Protein AF-A0AAW6DDR6-F1 (afdb_monomer_lite)

Foldseek 3Di:
DPPVVVVVVVVVVVVVVVVVVPPPPDDPVRVVVVVVLVVVLVVLLVPQDDQDDDPDPVSNVVSVVSVVLVVQLVVLNVLLVVLVVLCVVCVVVVDPVSNVVSVVSNVSSVCSNCVVVVVVVVVD

Sequence (124 aa):
MGGMCIVHRMQKLFQRKNRKTQLLRMNGVQKRFFASYMIMVFMMMWCTTPVLAAGDPLAVVDNLSDFIFSLIRAIGLILLGFGVVQIGLSLKSHDPSQRANGFLTLAGGVIITFAKEILDLIMV

Radius of gyration: 23.86 Å; chains: 1; bounding box: 38×31×85 Å

Structure (mmCIF, N/CA/C/O backbone):
data_AF-A0AAW6DDR6-F1
#
_entry.id   AF-A0AAW6DDR6-F1
#
loop_
_atom_site.group_PDB
_atom_site.id
_atom_site.type_symbol
_atom_site.label_atom_id
_atom_site.label_alt_id
_atom_site.label_comp_id
_atom_site.label_asym_id
_atom_site.label_entity_id
_atom_site.label_seq_id
_atom_site.pdbx_PDB_ins_code
_atom_site.Cartn_x
_atom_site.Cartn_y
_atom_site.Cartn_z
_atom_site.occupancy
_atom_site.B_iso_or_equiv
_atom_site.auth_seq_id
_atom_site.auth_comp_id
_atom_site.auth_asym_id
_atom_site.auth_atom_id
_atom_site.pdbx_PDB_model_num
ATOM 1 N N . MET A 1 1 ? -3.353 -18.918 58.770 1.00 58.03 1 MET A N 1
ATOM 2 C CA . MET A 1 1 ? -4.433 -19.152 57.777 1.00 58.03 1 MET A CA 1
ATOM 3 C C . MET A 1 1 ? -4.720 -17.965 56.831 1.00 58.03 1 MET A C 1
ATOM 5 O O . MET A 1 1 ? -5.438 -18.163 55.861 1.00 58.03 1 MET A O 1
ATOM 9 N N . GLY A 1 2 ? -4.142 -16.763 57.010 1.00 59.06 2 GLY A N 1
ATOM 10 C CA . GLY A 1 2 ? -4.447 -15.587 56.162 1.00 59.06 2 GLY A CA 1
ATOM 11 C C . GLY A 1 2 ? -3.760 -15.501 54.782 1.00 59.06 2 GLY A C 1
ATOM 12 O O . GLY A 1 2 ? -4.241 -14.779 53.913 1.00 59.06 2 GLY A O 1
ATOM 13 N N . GLY A 1 3 ? -2.671 -16.244 54.538 1.00 59.34 3 GLY A N 1
ATOM 14 C CA . GLY A 1 3 ? -1.888 -16.138 53.291 1.00 59.34 3 GLY A CA 1
ATOM 15 C C . GLY A 1 3 ? -2.547 -16.756 52.048 1.00 59.34 3 GLY A C 1
ATOM 16 O O . GLY A 1 3 ? -2.378 -16.256 50.937 1.00 59.34 3 GLY A O 1
ATOM 17 N N . MET A 1 4 ? -3.372 -17.796 52.222 1.00 62.19 4 MET A N 1
ATOM 18 C CA . MET A 1 4 ? -4.006 -18.527 51.109 1.00 62.19 4 MET A CA 1
ATOM 19 C C . MET A 1 4 ? -5.047 -17.684 50.350 1.00 62.19 4 MET A C 1
ATOM 21 O O . MET A 1 4 ? -5.238 -17.860 49.147 1.00 62.19 4 MET A O 1
ATOM 25 N N . CYS A 1 5 ? -5.679 -16.711 51.019 1.00 65.81 5 CYS A N 1
ATOM 26 C CA . CYS A 1 5 ? -6.674 -15.824 50.408 1.00 65.81 5 CYS A CA 1
ATOM 27 C C . CYS A 1 5 ? -6.036 -14.792 49.455 1.00 65.81 5 CYS A C 1
ATOM 29 O O . CYS A 1 5 ? -6.630 -14.432 48.434 1.00 65.81 5 CYS A O 1
ATOM 31 N N . ILE A 1 6 ? -4.807 -14.347 49.744 1.00 68.94 6 ILE A N 1
ATOM 32 C CA . ILE A 1 6 ? -4.084 -13.367 48.918 1.00 68.94 6 ILE A CA 1
ATOM 33 C C . ILE A 1 6 ? -3.592 -14.026 47.628 1.00 68.94 6 ILE A C 1
ATOM 35 O O . ILE A 1 6 ? -3.820 -13.486 46.545 1.00 68.94 6 ILE A O 1
ATOM 39 N N . VAL A 1 7 ? -3.021 -15.232 47.724 1.00 68.81 7 VAL A N 1
ATOM 40 C CA . VAL A 1 7 ? -2.553 -15.999 46.557 1.00 68.81 7 VAL A CA 1
ATOM 41 C C . VAL A 1 7 ? -3.711 -16.300 45.604 1.00 68.81 7 VAL A C 1
ATOM 43 O O . VAL A 1 7 ? -3.605 -16.053 44.403 1.00 68.81 7 VAL A O 1
ATOM 46 N N . HIS A 1 8 ? -4.869 -16.704 46.136 1.00 70.94 8 HIS A N 1
ATOM 47 C CA . HIS A 1 8 ? -6.065 -16.936 45.327 1.00 70.94 8 HIS A CA 1
ATOM 48 C C . HIS A 1 8 ? -6.521 -15.659 44.598 1.00 70.94 8 HIS A C 1
ATOM 50 O O . HIS A 1 8 ? -6.888 -15.697 43.421 1.00 70.94 8 HIS A O 1
ATOM 56 N N . ARG A 1 9 ? -6.479 -14.498 45.268 1.00 74.25 9 ARG A N 1
ATOM 57 C CA . ARG A 1 9 ? -6.899 -13.217 44.681 1.00 74.25 9 ARG A CA 1
ATOM 58 C C . ARG A 1 9 ? -5.919 -12.734 43.605 1.00 74.25 9 ARG A C 1
ATOM 60 O O . ARG A 1 9 ? -6.368 -12.277 42.553 1.00 74.25 9 ARG A O 1
ATOM 67 N N . MET A 1 10 ? -4.612 -12.908 43.812 1.00 72.12 10 MET A N 1
ATOM 68 C CA . MET A 1 10 ? -3.587 -12.589 42.809 1.00 72.12 10 MET A CA 1
ATOM 69 C C . MET A 1 10 ? -3.667 -13.509 41.588 1.00 72.12 10 MET A C 1
ATOM 71 O O . MET A 1 10 ? -3.636 -13.024 40.456 1.00 72.12 10 MET A O 1
ATOM 75 N N . GLN A 1 11 ? -3.890 -14.811 41.786 1.00 74.50 11 GLN A N 1
ATOM 76 C CA . GLN A 1 11 ? -4.071 -15.765 40.691 1.00 74.50 11 GLN A CA 1
ATOM 77 C C . GLN A 1 11 ? -5.325 -15.437 39.864 1.00 74.50 11 GLN A C 1
ATOM 79 O O . GLN A 1 11 ? -5.301 -15.498 38.634 1.00 74.50 11 GLN A O 1
ATOM 84 N N . LYS A 1 12 ? -6.405 -14.973 40.508 1.00 74.12 12 LYS A N 1
ATOM 85 C CA . LYS A 1 12 ? -7.635 -14.528 39.829 1.00 74.12 12 LYS A CA 1
ATOM 86 C C . LYS A 1 12 ? -7.424 -13.265 38.984 1.00 74.12 12 LYS A C 1
ATOM 88 O O . LYS A 1 12 ? -8.002 -13.151 37.901 1.00 74.12 12 LYS A O 1
ATOM 93 N N . LEU A 1 13 ? -6.591 -12.331 39.447 1.00 70.75 13 LEU A N 1
ATOM 94 C CA . LEU A 1 13 ? -6.215 -11.130 38.691 1.00 70.75 13 LEU A CA 1
ATOM 95 C C . LEU A 1 13 ? -5.289 -11.465 37.515 1.00 70.75 13 LEU A C 1
ATOM 97 O O . LEU A 1 13 ? -5.507 -10.959 36.413 1.00 70.75 13 LEU A O 1
ATOM 101 N N . PHE A 1 14 ? -4.334 -12.379 37.705 1.00 67.31 14 PHE A N 1
ATOM 102 C CA . PHE A 1 14 ? -3.467 -12.872 36.634 1.00 67.31 14 PHE A CA 1
ATOM 103 C C . PHE A 1 14 ? -4.275 -13.594 35.542 1.00 67.31 14 PHE A C 1
ATOM 105 O O . PHE A 1 14 ? -4.123 -13.299 34.358 1.00 67.31 14 PHE A O 1
ATOM 112 N N . GLN A 1 15 ? -5.238 -14.438 35.931 1.00 66.31 15 GLN A N 1
ATOM 113 C CA . GLN A 1 15 ? -6.166 -15.111 35.011 1.00 66.31 15 GLN A CA 1
ATOM 114 C C . GLN A 1 15 ? -7.123 -14.139 34.293 1.00 66.31 15 GLN A C 1
ATOM 116 O O . GLN A 1 15 ? -7.474 -14.350 33.132 1.00 66.31 15 GLN A O 1
ATOM 121 N N . ARG A 1 16 ? -7.545 -13.039 34.937 1.00 62.72 16 ARG A N 1
ATOM 122 C CA . ARG A 1 16 ? -8.298 -11.958 34.265 1.00 62.72 16 ARG A CA 1
ATOM 123 C C . ARG A 1 16 ? -7.442 -11.196 33.252 1.00 62.72 16 ARG A C 1
ATOM 125 O O . ARG A 1 16 ? -7.964 -10.829 32.203 1.00 62.72 16 ARG A O 1
ATOM 132 N N . LYS A 1 17 ? -6.158 -10.968 33.545 1.00 57.56 17 LYS A N 1
ATOM 133 C CA . LYS A 1 17 ? -5.216 -10.314 32.625 1.00 57.56 17 LYS A CA 1
ATOM 134 C C . LYS A 1 17 ? -4.933 -11.201 31.407 1.00 57.56 17 LYS A C 1
ATOM 136 O O . LYS A 1 17 ? -5.017 -10.711 30.289 1.00 57.56 17 LYS A O 1
ATOM 141 N N . ASN A 1 18 ? -4.724 -12.504 31.614 1.00 55.53 18 ASN A N 1
ATOM 142 C CA . ASN A 1 18 ? -4.470 -13.479 30.545 1.00 55.53 18 ASN A CA 1
ATOM 143 C C . ASN A 1 18 ? -5.711 -13.726 29.652 1.00 55.53 18 ASN A C 1
ATOM 145 O O . ASN A 1 18 ? -5.598 -13.875 28.441 1.00 55.53 18 ASN A O 1
ATOM 149 N N . ARG A 1 19 ? -6.933 -13.631 30.208 1.00 52.25 19 ARG A N 1
ATOM 150 C CA . ARG A 1 19 ? -8.177 -13.655 29.410 1.00 52.25 19 ARG A CA 1
ATOM 151 C C . ARG A 1 19 ? -8.383 -12.439 28.501 1.00 52.25 19 ARG A C 1
ATOM 153 O O . ARG A 1 19 ? -9.159 -12.530 27.560 1.00 52.25 19 ARG A O 1
ATOM 160 N N . LYS A 1 20 ? -7.726 -11.300 28.733 1.00 50.59 20 LYS A N 1
ATOM 161 C CA . LYS A 1 20 ? -7.805 -10.176 27.778 1.00 50.59 20 LYS A CA 1
ATOM 162 C C . LYS A 1 20 ? -6.946 -10.401 26.528 1.00 50.59 20 LYS A C 1
ATOM 164 O O . LYS A 1 20 ? -7.161 -9.717 25.535 1.00 50.59 20 LYS A O 1
ATOM 169 N N . THR A 1 21 ? -6.051 -11.388 26.565 1.00 45.16 21 THR A N 1
ATOM 170 C CA . THR A 1 21 ? -5.267 -11.896 25.430 1.00 45.16 21 THR A CA 1
ATOM 171 C C . THR A 1 21 ? -5.933 -13.092 24.739 1.00 45.16 21 THR A C 1
ATOM 173 O O . THR A 1 21 ? -5.301 -13.759 23.924 1.00 45.16 21 THR A O 1
ATOM 176 N N . GLN A 1 22 ? -7.203 -13.394 25.048 1.00 48.25 22 GLN A N 1
ATOM 177 C CA . GLN A 1 22 ? -7.993 -14.331 24.245 1.00 48.25 22 GLN A CA 1
ATOM 178 C C . GLN A 1 22 ? -8.008 -13.806 22.810 1.00 48.25 22 GLN A C 1
ATOM 180 O O . GLN A 1 22 ? -8.290 -12.621 22.621 1.00 48.25 22 GLN A O 1
ATOM 185 N N . LEU A 1 23 ? -7.714 -14.670 21.828 1.00 49.56 23 LEU A N 1
ATOM 186 C CA . LEU A 1 23 ? -7.955 -14.390 20.413 1.00 49.56 23 LEU A CA 1
ATOM 187 C C . LEU A 1 23 ? -9.289 -13.652 20.306 1.00 49.56 23 LEU A C 1
ATOM 189 O O . LEU A 1 23 ? -10.341 -14.231 20.590 1.00 49.56 23 LEU A O 1
ATOM 193 N N . LEU A 1 24 ? -9.241 -12.362 19.973 1.00 57.50 24 LEU A N 1
ATOM 194 C CA . LEU A 1 24 ? -10.442 -11.575 19.766 1.00 57.50 24 LEU A CA 1
ATOM 195 C C . LEU A 1 24 ? -11.146 -12.237 18.590 1.00 57.50 24 LEU A C 1
ATOM 197 O O . LEU A 1 24 ? -10.700 -12.124 17.450 1.00 57.50 24 LEU A O 1
ATOM 201 N N . ARG A 1 25 ? -12.192 -13.013 18.888 1.00 51.97 25 ARG A N 1
ATOM 202 C CA . ARG A 1 25 ? -13.025 -13.665 17.886 1.00 51.97 25 ARG A CA 1
ATOM 203 C C . ARG A 1 25 ? -13.584 -12.547 17.015 1.00 51.97 25 ARG A C 1
ATOM 205 O O . ARG A 1 25 ? -14.505 -11.854 17.437 1.00 51.97 25 ARG A O 1
ATOM 212 N N . MET A 1 26 ? -12.958 -12.323 15.856 1.00 60.19 26 MET A N 1
ATOM 213 C CA . MET A 1 26 ? -13.358 -11.269 14.927 1.00 60.19 26 MET A CA 1
ATOM 214 C C . MET A 1 26 ? -14.834 -11.462 14.617 1.00 60.19 26 MET A C 1
ATOM 216 O O . MET A 1 26 ? -15.263 -12.572 14.283 1.00 60.19 26 MET A O 1
ATOM 220 N N . ASN A 1 27 ? -15.610 -10.387 14.742 1.00 70.12 27 ASN A N 1
ATOM 221 C CA . ASN A 1 27 ? -17.008 -10.414 14.339 1.00 70.12 27 ASN A CA 1
ATOM 222 C C . ASN A 1 27 ? -17.093 -10.841 12.865 1.00 70.12 27 ASN A C 1
ATOM 224 O O . ASN A 1 27 ? -16.186 -10.549 12.082 1.00 70.12 27 ASN A O 1
ATOM 228 N N . GLY A 1 28 ? -18.180 -11.508 12.463 1.00 70.69 28 GLY A N 1
ATOM 229 C CA . GLY A 1 28 ? -18.330 -12.014 11.088 1.00 70.69 28 GLY A CA 1
ATOM 230 C C . GLY A 1 28 ? -18.095 -10.938 10.017 1.00 70.69 28 GLY A C 1
ATOM 231 O O . GLY A 1 28 ? -17.516 -11.213 8.970 1.00 70.69 28 GLY A O 1
ATOM 232 N N . VAL A 1 29 ? -18.440 -9.687 10.335 1.00 72.38 29 VAL A N 1
ATOM 233 C CA . VAL A 1 29 ? -18.188 -8.503 9.503 1.00 72.38 29 VAL A CA 1
ATOM 234 C C . VAL A 1 29 ? -16.692 -8.178 9.386 1.00 72.38 29 VAL A C 1
ATOM 236 O O . VAL A 1 29 ? -16.192 -8.022 8.278 1.00 72.38 29 VAL A O 1
ATOM 239 N N . GLN A 1 30 ? -15.941 -8.150 10.493 1.00 73.38 30 GLN A N 1
ATOM 240 C CA . GLN A 1 30 ? -14.486 -7.925 10.461 1.00 73.38 30 GLN A CA 1
ATOM 241 C C . GLN A 1 30 ? -13.760 -9.021 9.679 1.00 73.38 30 GLN A C 1
ATOM 243 O O . GLN A 1 30 ? -12.821 -8.739 8.940 1.00 73.38 30 GLN A O 1
ATOM 248 N N . LYS A 1 31 ? -14.213 -10.273 9.813 1.00 72.62 31 LYS A N 1
ATOM 249 C CA . LYS A 1 31 ? -13.647 -11.408 9.079 1.00 72.62 31 LYS A CA 1
ATOM 250 C C . LYS A 1 31 ? -13.848 -11.258 7.569 1.00 72.62 31 LYS A C 1
ATOM 252 O O . LYS A 1 31 ? -12.940 -11.565 6.807 1.00 72.62 31 LYS A O 1
ATOM 257 N N . ARG A 1 32 ? -15.007 -10.738 7.149 1.00 72.81 32 ARG A N 1
ATOM 258 C CA . ARG A 1 32 ? -15.314 -10.428 5.746 1.00 72.81 32 ARG A CA 1
ATOM 259 C C . ARG A 1 32 ? -14.448 -9.299 5.190 1.00 72.81 32 ARG A C 1
ATOM 261 O O . ARG A 1 32 ? -13.881 -9.491 4.126 1.00 72.81 32 ARG A O 1
ATOM 268 N N . PHE A 1 33 ? -14.286 -8.191 5.918 1.00 78.62 33 PHE A N 1
ATOM 269 C CA . PHE A 1 33 ? -13.399 -7.093 5.501 1.00 78.62 33 PHE A CA 1
ATOM 270 C C . PHE A 1 33 ? -11.936 -7.529 5.382 1.00 78.62 33 PHE A C 1
ATOM 272 O O . PHE A 1 33 ? -11.241 -7.154 4.443 1.00 78.62 33 PHE A O 1
ATOM 279 N N . PHE A 1 34 ? -11.461 -8.348 6.320 1.00 78.00 34 PHE A N 1
ATOM 280 C CA . PHE A 1 34 ? -10.101 -8.872 6.262 1.00 78.00 34 PHE A CA 1
ATOM 281 C C . PHE A 1 34 ? -9.922 -9.859 5.104 1.00 78.00 34 PHE A C 1
ATOM 283 O O . PHE A 1 34 ? -8.932 -9.787 4.387 1.00 78.00 34 PHE A O 1
ATOM 290 N N . ALA A 1 35 ? -10.899 -10.741 4.872 1.00 78.88 35 ALA A N 1
ATOM 291 C CA . ALA A 1 35 ? -10.875 -11.656 3.736 1.00 78.88 35 ALA A CA 1
ATOM 292 C C . ALA A 1 35 ? -10.920 -10.910 2.392 1.00 78.88 35 ALA A C 1
ATOM 294 O O . ALA A 1 35 ? -10.137 -11.233 1.505 1.00 78.88 35 ALA A O 1
ATOM 295 N N . SER A 1 36 ? -11.770 -9.887 2.244 1.00 79.19 36 SER A N 1
ATOM 296 C CA . SER A 1 36 ? -11.822 -9.076 1.022 1.00 79.19 36 SER A CA 1
ATOM 297 C C . SER A 1 36 ? -10.524 -8.306 0.790 1.00 79.19 36 SER A C 1
ATOM 299 O O . SER A 1 36 ? -10.048 -8.255 -0.338 1.00 79.19 36 SER A O 1
ATOM 301 N N . TYR A 1 37 ? -9.920 -7.761 1.851 1.00 81.00 37 TYR A N 1
ATOM 302 C CA . TYR A 1 37 ? -8.607 -7.122 1.778 1.00 81.00 37 TYR A CA 1
ATOM 303 C C . TYR A 1 37 ? -7.529 -8.107 1.305 1.00 81.00 37 TYR A C 1
ATOM 305 O O . TYR A 1 37 ? -6.784 -7.806 0.378 1.00 81.00 37 TYR A O 1
ATOM 313 N N . MET A 1 38 ? -7.492 -9.312 1.881 1.00 78.00 38 MET A N 1
ATOM 314 C CA . MET A 1 38 ? -6.530 -10.346 1.491 1.00 78.00 38 MET A CA 1
ATOM 315 C C . MET A 1 38 ? -6.707 -10.792 0.040 1.00 78.00 38 MET A C 1
ATOM 317 O O . MET A 1 38 ? -5.716 -10.914 -0.671 1.00 78.00 38 MET A O 1
ATOM 321 N N . ILE A 1 39 ? -7.946 -10.984 -0.422 1.00 81.44 39 ILE A N 1
ATOM 322 C CA . ILE A 1 39 ? -8.234 -11.341 -1.819 1.00 81.44 39 ILE A CA 1
ATOM 323 C C . ILE A 1 39 ? -7.787 -10.221 -2.765 1.00 81.44 39 ILE A C 1
ATOM 325 O O . ILE A 1 39 ? -7.145 -10.502 -3.771 1.00 81.44 39 ILE A O 1
ATOM 329 N N . MET A 1 40 ? -8.070 -8.959 -2.433 1.00 78.56 40 MET A N 1
ATOM 330 C CA . MET A 1 40 ? -7.655 -7.806 -3.238 1.00 78.56 40 MET A CA 1
ATOM 331 C C . MET A 1 40 ? -6.128 -7.724 -3.374 1.00 78.56 40 MET A C 1
ATOM 333 O O . MET A 1 40 ? -5.617 -7.564 -4.480 1.00 78.56 40 MET A O 1
ATOM 337 N N . VAL A 1 41 ? -5.397 -7.899 -2.267 1.00 74.44 41 VAL A N 1
ATOM 338 C CA . VAL A 1 41 ? -3.925 -7.923 -2.269 1.00 74.44 41 VAL A CA 1
ATOM 339 C C . VAL A 1 41 ? -3.394 -9.097 -3.094 1.00 74.44 41 VAL A C 1
ATOM 341 O O . VAL A 1 41 ? -2.452 -8.925 -3.863 1.00 74.44 41 VAL A O 1
ATOM 344 N N . PHE A 1 42 ? -4.011 -10.277 -2.985 1.00 77.12 42 PHE A N 1
ATOM 345 C CA . PHE A 1 42 ? -3.594 -11.461 -3.740 1.00 77.12 42 PHE A CA 1
ATOM 346 C C . PHE A 1 42 ? -3.768 -11.276 -5.252 1.00 77.12 42 PHE A C 1
ATOM 348 O O . PHE A 1 42 ? -2.876 -11.629 -6.017 1.00 77.12 42 PHE A O 1
ATOM 355 N N . MET A 1 43 ? -4.880 -10.665 -5.674 1.00 75.12 43 MET A N 1
ATOM 356 C CA . MET A 1 43 ? -5.145 -10.347 -7.082 1.00 75.12 43 MET A CA 1
ATOM 357 C C . MET A 1 43 ? -4.144 -9.329 -7.642 1.00 75.12 43 MET A C 1
ATOM 359 O O . MET A 1 43 ? -3.705 -9.465 -8.779 1.00 75.12 43 MET A O 1
ATOM 363 N N . MET A 1 44 ? -3.725 -8.342 -6.842 1.00 69.25 44 MET A N 1
ATOM 364 C CA . MET A 1 44 ? -2.692 -7.374 -7.241 1.00 69.25 44 MET A CA 1
ATOM 365 C C . MET A 1 44 ? -1.292 -7.990 -7.380 1.00 69.25 44 MET A C 1
ATOM 367 O O . MET A 1 44 ? -0.459 -7.448 -8.104 1.00 69.25 44 MET A O 1
ATOM 371 N N . MET A 1 45 ? -1.024 -9.115 -6.711 1.00 67.69 45 MET A N 1
ATOM 372 C CA . MET A 1 45 ? 0.288 -9.769 -6.719 1.00 67.69 45 MET A CA 1
ATOM 373 C C . MET A 1 45 ? 0.548 -10.602 -7.988 1.00 67.69 45 MET A C 1
ATOM 375 O O . MET A 1 45 ? 1.688 -10.971 -8.247 1.00 67.69 45 MET A O 1
ATOM 379 N N . TRP A 1 46 ? -0.475 -10.898 -8.798 1.00 59.00 46 TRP A N 1
ATOM 380 C CA . TRP A 1 46 ? -0.347 -11.711 -10.021 1.00 59.00 46 TRP A CA 1
ATOM 381 C C . TRP A 1 46 ? 0.259 -10.972 -11.230 1.00 59.00 46 TRP A C 1
ATOM 383 O O . TRP A 1 46 ? 0.436 -11.575 -12.284 1.00 59.00 46 TRP A O 1
ATOM 393 N N . CYS A 1 47 ? 0.623 -9.695 -11.088 1.00 58.47 47 CYS A N 1
ATOM 394 C CA . CYS A 1 47 ? 1.224 -8.879 -12.151 1.00 58.47 47 CYS A CA 1
ATOM 395 C C . CYS A 1 47 ? 2.761 -8.756 -12.069 1.00 58.47 47 CYS A C 1
ATOM 397 O O . CYS A 1 47 ? 3.318 -7.811 -12.623 1.00 58.47 47 CYS A O 1
ATOM 399 N N . THR A 1 48 ? 3.468 -9.646 -11.368 1.00 58.66 48 THR A N 1
ATOM 400 C CA . THR A 1 48 ? 4.940 -9.633 -11.356 1.00 58.66 48 THR A CA 1
ATOM 401 C C . THR A 1 48 ? 5.498 -10.282 -12.623 1.00 58.66 48 THR A C 1
ATOM 403 O O . THR A 1 48 ? 5.421 -11.496 -12.807 1.00 58.66 48 THR A O 1
ATOM 406 N N . THR A 1 49 ? 6.066 -9.471 -13.515 1.00 61.41 49 THR A N 1
ATOM 407 C CA . THR A 1 49 ? 6.765 -9.948 -14.712 1.00 61.41 49 THR A CA 1
ATOM 408 C C . THR A 1 49 ? 8.177 -10.427 -14.344 1.00 61.41 49 THR A C 1
ATOM 410 O O . THR A 1 49 ? 8.903 -9.730 -13.631 1.00 61.41 49 THR A O 1
ATOM 413 N N . PRO A 1 50 ? 8.597 -11.630 -14.776 1.00 61.06 50 PRO A N 1
ATOM 414 C CA . PRO A 1 50 ? 9.976 -12.070 -14.605 1.00 61.06 50 PRO A CA 1
ATOM 415 C C . PRO A 1 50 ? 10.903 -11.252 -15.516 1.00 61.06 50 PRO A C 1
ATOM 417 O O . PRO A 1 50 ? 10.730 -11.256 -16.732 1.00 61.06 50 PRO A O 1
ATOM 420 N N . VAL A 1 51 ? 11.905 -10.584 -14.935 1.00 62.78 51 VAL A N 1
ATOM 421 C CA . VAL A 1 51 ? 12.970 -9.908 -15.692 1.00 62.78 51 VAL A CA 1
ATOM 422 C C . VAL A 1 51 ? 13.912 -10.946 -16.284 1.00 62.78 51 VAL A C 1
ATOM 424 O O . VAL A 1 51 ? 14.612 -11.649 -15.553 1.00 62.78 51 VAL A O 1
ATOM 427 N N . LEU A 1 52 ? 13.946 -11.025 -17.612 1.00 67.88 52 LEU A N 1
ATOM 428 C CA . LEU A 1 52 ? 14.910 -11.821 -18.367 1.00 67.88 52 LEU A CA 1
ATOM 429 C C . LEU A 1 52 ? 15.777 -10.881 -19.209 1.00 67.88 52 LEU A C 1
ATOM 431 O O . LEU A 1 52 ? 15.272 -9.962 -19.848 1.00 67.88 52 LEU A O 1
ATOM 435 N N . ALA A 1 53 ? 17.090 -11.109 -19.219 1.00 60.56 53 ALA A N 1
ATOM 436 C CA . ALA A 1 53 ? 18.004 -10.346 -20.061 1.00 60.56 53 ALA A CA 1
ATOM 437 C C . ALA A 1 53 ? 17.836 -10.780 -21.527 1.00 60.56 53 ALA A C 1
ATOM 439 O O . ALA A 1 53 ? 18.242 -11.878 -21.906 1.00 60.56 53 ALA A O 1
ATOM 440 N N . ALA A 1 54 ? 17.217 -9.929 -22.343 1.00 64.19 54 ALA A N 1
ATOM 441 C CA . ALA A 1 54 ? 17.221 -10.067 -23.796 1.00 64.19 54 ALA A CA 1
ATOM 442 C C . ALA A 1 54 ? 18.537 -9.516 -24.378 1.00 64.19 54 ALA A C 1
ATOM 444 O O . ALA A 1 54 ? 19.196 -8.684 -23.756 1.00 64.19 54 ALA A O 1
ATOM 445 N N . GLY A 1 55 ? 18.928 -9.983 -25.567 1.00 75.31 55 GLY A N 1
ATOM 446 C CA . GLY A 1 55 ? 20.211 -9.640 -26.198 1.00 75.31 55 GLY A CA 1
ATOM 447 C C . GLY A 1 55 ? 20.369 -8.176 -26.633 1.00 75.31 55 GLY A C 1
ATOM 448 O O . GLY A 1 55 ? 21.480 -7.779 -26.977 1.00 75.31 55 GLY A O 1
ATOM 449 N N . ASP A 1 56 ? 19.298 -7.376 -26.585 1.00 83.44 56 ASP A N 1
ATOM 450 C CA . ASP A 1 56 ? 19.271 -5.997 -27.076 1.00 83.44 56 ASP A CA 1
ATOM 451 C C . ASP A 1 56 ? 19.225 -4.962 -25.929 1.00 83.44 56 A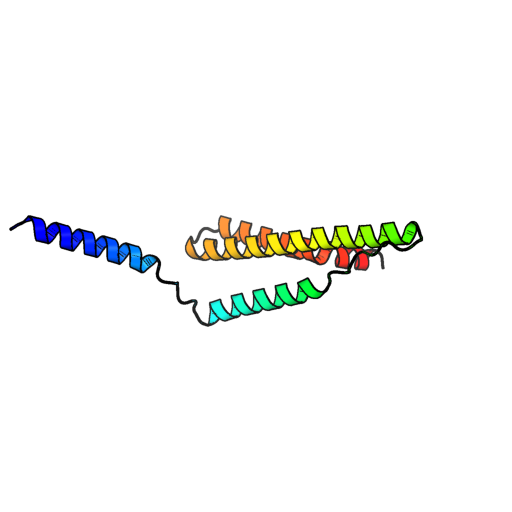SP A C 1
ATOM 453 O O . ASP A 1 56 ? 18.412 -5.098 -25.008 1.00 83.44 56 ASP A O 1
ATOM 457 N N . PRO A 1 57 ? 20.031 -3.880 -25.981 1.00 80.19 57 PRO A N 1
ATOM 458 C CA . PRO A 1 57 ? 20.142 -2.898 -24.895 1.00 80.19 57 PRO A CA 1
ATOM 459 C C . PRO A 1 57 ? 18.833 -2.202 -24.495 1.00 80.19 57 PRO A C 1
ATOM 461 O O . PRO A 1 57 ? 18.647 -1.908 -23.316 1.00 80.19 57 PRO A O 1
ATOM 464 N N . LEU A 1 58 ? 17.920 -1.946 -25.442 1.00 85.38 58 LEU A N 1
ATOM 465 C CA . LEU A 1 58 ? 16.612 -1.345 -25.137 1.00 85.38 58 LEU A CA 1
ATOM 466 C C . LEU A 1 58 ? 15.748 -2.276 -24.284 1.00 85.38 58 LEU A C 1
ATOM 468 O O . LEU A 1 58 ? 15.191 -1.851 -23.277 1.00 85.38 58 LEU A O 1
ATOM 472 N N . ALA A 1 59 ? 15.706 -3.561 -24.634 1.00 83.88 59 ALA A N 1
ATOM 473 C CA . ALA A 1 59 ? 14.900 -4.534 -23.913 1.00 83.88 59 ALA A CA 1
ATOM 474 C C . ALA A 1 59 ? 15.375 -4.700 -22.460 1.00 83.88 59 ALA A C 1
ATOM 476 O O . ALA A 1 59 ? 14.561 -4.903 -21.563 1.00 83.88 59 ALA A O 1
ATOM 477 N N . VAL A 1 60 ? 16.678 -4.578 -22.190 1.00 84.50 60 VAL A N 1
ATOM 478 C CA . VAL A 1 60 ? 17.207 -4.593 -20.814 1.00 84.50 60 VAL A CA 1
ATOM 479 C C . VAL A 1 60 ? 16.690 -3.400 -20.003 1.00 84.50 60 VAL A C 1
ATOM 481 O O . VAL A 1 60 ? 16.337 -3.567 -18.835 1.00 84.50 60 VAL A O 1
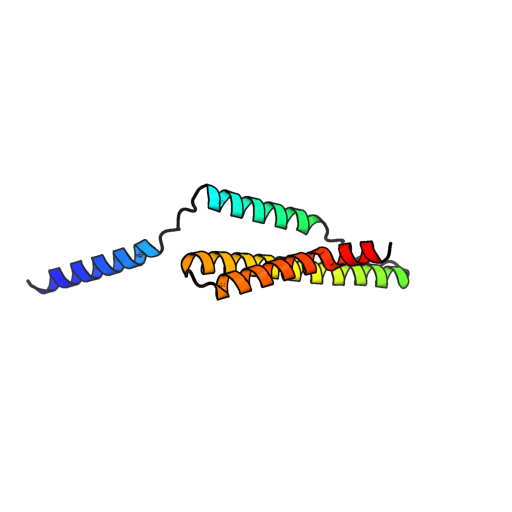ATOM 484 N N . VAL A 1 61 ? 16.616 -2.212 -20.611 1.00 87.12 61 VAL A N 1
ATOM 485 C CA . VAL A 1 61 ? 16.087 -1.006 -19.955 1.00 87.12 61 VAL A CA 1
ATOM 486 C C . VAL A 1 61 ? 14.586 -1.136 -19.688 1.00 87.12 61 VAL A C 1
ATOM 488 O O . VAL A 1 61 ? 14.149 -0.805 -18.587 1.00 87.12 61 VAL A O 1
ATOM 491 N N . ASP A 1 62 ? 13.815 -1.686 -20.625 1.00 85.69 62 ASP A N 1
ATOM 492 C CA . ASP A 1 62 ? 12.374 -1.914 -20.442 1.00 85.69 62 ASP A CA 1
ATOM 493 C C . ASP A 1 62 ? 12.093 -2.916 -19.312 1.00 85.69 62 ASP A C 1
ATOM 495 O O . ASP A 1 62 ? 11.296 -2.645 -18.412 1.00 85.69 62 ASP A O 1
ATOM 499 N N . ASN A 1 63 ? 12.833 -4.030 -19.275 1.00 84.12 63 ASN A N 1
ATOM 500 C CA . ASN A 1 63 ? 12.751 -5.004 -18.184 1.00 84.12 63 ASN A CA 1
ATOM 501 C C . ASN A 1 63 ? 13.146 -4.387 -16.828 1.00 84.12 63 ASN A C 1
ATOM 503 O O . ASN A 1 63 ? 12.532 -4.682 -15.801 1.00 84.12 63 ASN A O 1
ATOM 507 N N . LEU A 1 64 ? 14.153 -3.506 -16.802 1.00 87.69 64 LEU A N 1
ATOM 508 C CA . LEU A 1 64 ? 14.540 -2.788 -15.587 1.00 87.69 64 LEU A CA 1
ATOM 509 C C . LEU A 1 64 ? 13.446 -1.815 -15.128 1.00 87.69 64 LEU A C 1
ATOM 511 O O . LEU A 1 64 ? 13.153 -1.758 -13.935 1.00 87.69 64 LEU A O 1
ATOM 515 N N . SER A 1 65 ? 12.834 -1.072 -16.051 1.00 86.38 65 SER A N 1
ATOM 516 C CA . SER A 1 65 ? 11.721 -0.162 -15.760 1.00 86.38 65 SER A CA 1
ATOM 517 C C . SER A 1 65 ? 10.563 -0.914 -15.100 1.00 86.38 65 SER A C 1
ATOM 519 O O . SER A 1 65 ? 10.125 -0.550 -14.005 1.00 86.38 65 SER A O 1
ATOM 521 N N . ASP A 1 66 ? 10.150 -2.041 -15.683 1.00 85.62 66 ASP A N 1
ATOM 522 C CA . ASP A 1 66 ? 9.109 -2.908 -15.123 1.00 85.62 66 ASP A CA 1
ATOM 523 C C . ASP A 1 66 ? 9.461 -3.441 -13.734 1.00 85.62 66 ASP A C 1
ATOM 525 O O . ASP A 1 66 ? 8.613 -3.470 -12.835 1.00 85.62 66 ASP A O 1
ATOM 529 N N . PHE A 1 67 ? 10.725 -3.798 -13.513 1.00 86.38 67 PHE A N 1
ATOM 530 C CA . PHE A 1 67 ? 11.193 -4.206 -12.197 1.00 86.38 67 PHE A CA 1
ATOM 531 C C . PHE A 1 67 ? 11.082 -3.080 -11.165 1.00 86.38 67 PHE A C 1
ATOM 533 O O . PHE A 1 67 ? 10.547 -3.302 -10.076 1.00 86.38 67 PHE A O 1
ATOM 540 N N . ILE A 1 68 ? 11.516 -1.863 -11.496 1.00 88.88 68 ILE A N 1
ATOM 541 C CA . ILE A 1 68 ? 11.400 -0.712 -10.593 1.00 88.88 68 ILE A CA 1
ATOM 542 C C . ILE A 1 68 ? 9.929 -0.396 -10.293 1.00 88.88 68 ILE A C 1
ATOM 544 O O . ILE A 1 68 ? 9.574 -0.204 -9.128 1.00 88.88 68 ILE A O 1
ATOM 548 N N . PHE A 1 69 ? 9.048 -0.428 -11.295 1.00 85.50 69 PHE A N 1
ATOM 549 C CA . PHE A 1 69 ? 7.611 -0.251 -11.076 1.00 85.50 69 PHE A CA 1
ATOM 550 C C . PHE A 1 69 ? 7.007 -1.360 -10.205 1.00 85.50 69 PHE A C 1
ATOM 552 O O . PHE A 1 69 ? 6.162 -1.077 -9.353 1.00 85.50 69 PHE A O 1
ATOM 559 N N . SER A 1 70 ? 7.483 -2.603 -10.330 1.00 85.00 70 SER A N 1
ATOM 560 C CA . SER A 1 70 ? 7.068 -3.704 -9.453 1.00 85.00 70 SER A CA 1
ATOM 561 C C . SER A 1 70 ? 7.492 -3.485 -7.990 1.00 85.00 70 SER A C 1
ATOM 563 O O . SER A 1 70 ? 6.705 -3.751 -7.077 1.00 85.00 70 SER A O 1
ATOM 565 N N . LEU A 1 71 ? 8.683 -2.918 -7.747 1.00 88.62 71 LEU A N 1
ATOM 566 C CA . LEU A 1 71 ? 9.148 -2.560 -6.402 1.00 88.62 71 LEU A CA 1
ATOM 567 C C . LEU A 1 71 ? 8.314 -1.424 -5.801 1.00 88.62 71 LEU A C 1
ATOM 569 O O . LEU A 1 71 ? 7.900 -1.514 -4.644 1.00 88.62 71 LEU A O 1
ATOM 573 N N . ILE A 1 72 ? 8.019 -0.379 -6.581 1.00 89.69 72 ILE A N 1
ATOM 574 C CA . ILE A 1 72 ? 7.165 0.740 -6.149 1.00 89.69 72 ILE A CA 1
ATOM 575 C C . ILE A 1 72 ? 5.771 0.224 -5.774 1.00 89.69 72 ILE A C 1
ATOM 577 O O . ILE A 1 72 ? 5.253 0.551 -4.703 1.00 89.69 72 ILE A O 1
ATOM 581 N N . ARG A 1 73 ? 5.191 -0.652 -6.602 1.00 87.94 73 ARG A N 1
ATOM 582 C CA . ARG A 1 73 ? 3.902 -1.293 -6.325 1.00 87.94 73 ARG A CA 1
ATOM 583 C C . ARG A 1 73 ? 3.930 -2.114 -5.037 1.00 87.94 73 ARG A C 1
ATOM 585 O O . ARG A 1 73 ? 3.009 -2.009 -4.227 1.00 87.94 73 ARG A O 1
ATOM 592 N N . ALA A 1 74 ? 4.988 -2.893 -4.814 1.00 87.94 74 ALA A N 1
ATOM 593 C CA . ALA A 1 74 ? 5.159 -3.664 -3.585 1.00 87.94 74 ALA A CA 1
ATOM 594 C C . ALA A 1 74 ? 5.229 -2.757 -2.341 1.00 87.94 74 ALA A C 1
ATOM 596 O O . ALA A 1 74 ? 4.581 -3.045 -1.333 1.00 87.94 74 ALA A O 1
ATOM 597 N N . ILE A 1 75 ? 5.939 -1.624 -2.418 1.00 90.75 75 ILE A N 1
ATOM 598 C CA . ILE A 1 75 ? 5.971 -0.615 -1.345 1.00 90.75 75 ILE A CA 1
ATOM 599 C C . ILE A 1 75 ? 4.573 -0.023 -1.114 1.00 90.75 75 ILE A C 1
ATOM 601 O O . ILE A 1 75 ? 4.144 0.112 0.033 1.00 90.75 75 ILE A O 1
ATOM 605 N N . GLY A 1 76 ? 3.831 0.269 -2.185 1.00 90.12 76 GLY A N 1
ATOM 606 C CA . GLY A 1 76 ? 2.444 0.725 -2.103 1.00 90.12 76 GLY A CA 1
ATOM 607 C C . GLY A 1 76 ? 1.549 -0.251 -1.331 1.00 90.12 76 GLY A C 1
ATOM 608 O O . GLY A 1 76 ? 0.815 0.174 -0.439 1.00 90.12 76 GLY A O 1
ATOM 609 N N . LEU A 1 77 ? 1.663 -1.560 -1.593 1.00 87.88 77 LEU A N 1
ATOM 610 C CA . LEU A 1 77 ? 0.900 -2.603 -0.889 1.00 87.88 77 LEU A CA 1
ATOM 611 C C . LEU A 1 77 ? 1.240 -2.667 0.609 1.00 87.88 77 LEU A C 1
ATOM 613 O O . LEU A 1 77 ? 0.351 -2.878 1.439 1.00 87.88 77 LEU A O 1
ATOM 617 N N . ILE A 1 78 ? 2.505 -2.442 0.974 1.00 89.81 78 ILE A N 1
ATOM 618 C CA . ILE A 1 78 ? 2.945 -2.381 2.376 1.00 89.81 78 IL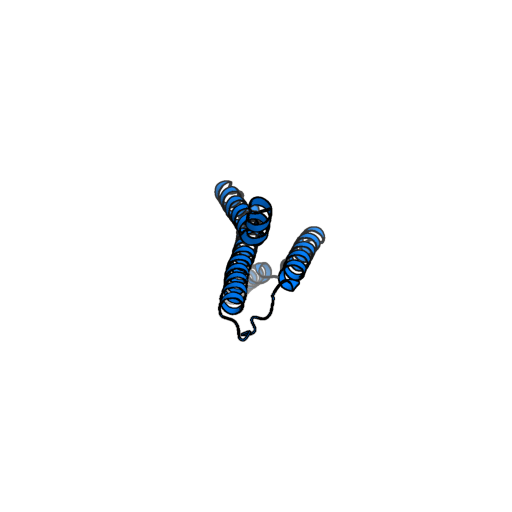E A CA 1
ATOM 619 C C . ILE A 1 78 ? 2.335 -1.163 3.082 1.00 89.81 78 ILE A C 1
ATOM 621 O O . ILE A 1 78 ? 1.810 -1.299 4.190 1.00 89.81 78 ILE A O 1
ATOM 625 N N . LEU A 1 79 ? 2.355 0.013 2.445 1.00 89.62 79 LEU A N 1
ATOM 626 C CA . LEU A 1 79 ? 1.733 1.230 2.983 1.00 89.62 79 LEU A CA 1
ATOM 627 C C . LEU A 1 79 ? 0.218 1.073 3.132 1.00 89.62 79 LEU A C 1
ATOM 629 O O . LEU A 1 79 ? -0.347 1.506 4.135 1.00 89.62 79 LEU A O 1
ATOM 633 N N . LEU A 1 80 ? -0.428 0.387 2.188 1.00 88.12 80 LEU A N 1
ATOM 634 C CA . LEU A 1 80 ? -1.842 0.023 2.262 1.00 88.12 80 LEU A CA 1
ATOM 635 C C . LEU A 1 80 ? -2.114 -0.853 3.495 1.00 88.12 80 LEU A C 1
ATOM 637 O O . LEU A 1 80 ? -2.992 -0.540 4.300 1.00 88.12 80 LEU A O 1
ATOM 641 N N . GLY A 1 81 ? -1.298 -1.885 3.722 1.00 88.00 81 GLY A N 1
ATOM 642 C CA . GLY A 1 81 ? -1.388 -2.725 4.920 1.00 88.00 81 GLY A CA 1
ATOM 643 C C . GLY A 1 81 ? -1.196 -1.939 6.213 1.00 88.00 81 GLY A C 1
ATOM 644 O O . GLY A 1 81 ? -1.977 -2.084 7.157 1.00 88.00 81 GLY A O 1
ATOM 645 N N . PHE A 1 82 ? -0.200 -1.054 6.246 1.00 89.56 82 PHE A N 1
ATOM 646 C CA . PHE A 1 82 ? 0.072 -0.211 7.404 1.00 89.56 82 PHE A CA 1
ATOM 647 C C . PHE A 1 82 ? -1.056 0.799 7.673 1.00 89.56 82 PHE A C 1
ATOM 649 O O . PHE A 1 82 ? -1.455 0.983 8.824 1.00 89.56 82 PHE A O 1
ATOM 656 N N . GLY A 1 83 ? -1.635 1.399 6.631 1.00 87.69 83 GLY A N 1
ATOM 657 C CA . GLY A 1 83 ? -2.780 2.302 6.746 1.00 87.69 83 GLY A CA 1
ATOM 658 C C . GLY A 1 83 ? -4.022 1.605 7.311 1.00 87.69 83 GLY A C 1
ATOM 659 O O . GLY A 1 83 ? -4.672 2.151 8.205 1.00 87.69 83 GLY A O 1
ATOM 660 N N . VAL A 1 84 ? -4.310 0.362 6.895 1.00 85.56 84 VAL A N 1
ATOM 661 C CA . VAL A 1 84 ? -5.416 -0.428 7.474 1.00 85.56 84 VAL A CA 1
ATOM 662 C C . VAL A 1 84 ? -5.192 -0.664 8.969 1.00 85.56 84 VAL A C 1
ATOM 664 O O . VAL A 1 84 ? -6.127 -0.515 9.759 1.00 85.56 84 VAL A O 1
ATOM 667 N N . VAL A 1 85 ? -3.966 -1.003 9.383 1.00 85.50 85 VAL A N 1
ATOM 668 C CA . VAL A 1 85 ? -3.630 -1.217 10.802 1.00 85.50 85 VAL A CA 1
ATOM 669 C C . VAL A 1 85 ? -3.824 0.065 11.612 1.00 85.50 85 VAL A C 1
ATOM 671 O O . VAL A 1 85 ? -4.427 0.015 12.686 1.00 85.50 85 VAL A O 1
ATOM 674 N N . GLN A 1 86 ? -3.392 1.218 11.094 1.00 84.56 86 GLN A N 1
ATOM 675 C CA . GLN A 1 86 ? -3.600 2.512 11.751 1.00 84.56 86 GLN A CA 1
ATOM 676 C C . GLN A 1 86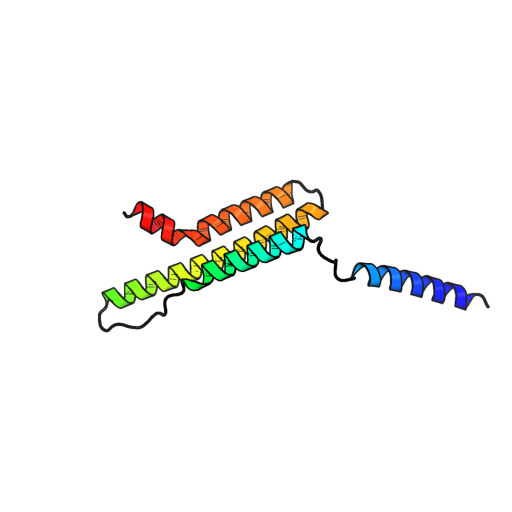 ? -5.087 2.823 11.936 1.00 84.56 86 GLN A C 1
ATOM 678 O O . GLN A 1 86 ? -5.513 3.169 13.040 1.00 84.56 86 GLN A O 1
ATOM 683 N N . ILE A 1 87 ? -5.904 2.623 10.897 1.00 82.38 87 ILE A N 1
ATOM 684 C CA . ILE A 1 87 ? -7.352 2.820 11.003 1.00 82.38 87 ILE A CA 1
ATOM 685 C C . ILE A 1 87 ? -7.950 1.836 12.014 1.00 82.38 87 ILE A C 1
ATOM 687 O O . ILE A 1 87 ? -8.718 2.247 12.883 1.00 82.38 87 ILE A O 1
ATOM 691 N N . GLY A 1 88 ? -7.557 0.562 11.982 1.00 81.38 88 GLY A N 1
ATOM 692 C CA . GLY A 1 88 ? -8.033 -0.454 12.922 1.00 81.38 88 GLY A CA 1
ATOM 693 C C . GLY A 1 88 ? -7.740 -0.119 14.388 1.00 81.38 88 GLY A C 1
ATOM 694 O O . GLY A 1 88 ? -8.607 -0.297 15.247 1.00 81.38 88 GLY A O 1
ATOM 695 N N . LEU A 1 89 ? -6.555 0.423 14.681 1.00 79.50 89 LEU A N 1
ATOM 696 C CA . LEU A 1 89 ? -6.192 0.889 16.022 1.00 79.50 89 LEU A CA 1
ATOM 697 C C . LEU A 1 89 ? -6.936 2.180 16.398 1.00 79.50 89 LEU A C 1
ATOM 699 O O . LEU A 1 89 ? -7.450 2.294 17.511 1.00 79.50 89 LEU A O 1
ATOM 703 N N . SER A 1 90 ? -7.100 3.106 15.453 1.00 70.50 90 SER A N 1
ATOM 704 C CA . SER A 1 90 ? -7.806 4.378 15.662 1.00 70.50 90 SER A CA 1
ATOM 705 C C . SER A 1 90 ? -9.307 4.219 15.964 1.00 70.50 90 SER A C 1
ATOM 707 O O . SER A 1 90 ? -9.931 5.069 16.610 1.00 70.50 90 SER A O 1
ATOM 709 N N . LEU A 1 91 ? -9.913 3.105 15.535 1.00 69.00 91 LEU A N 1
ATOM 710 C CA . LEU A 1 91 ? -11.289 2.749 15.885 1.00 69.00 91 LEU A CA 1
ATOM 711 C C . LEU A 1 91 ? -11.422 2.376 17.366 1.00 69.00 91 LEU A C 1
ATOM 713 O O . LEU A 1 91 ? -12.465 2.633 17.962 1.00 69.00 91 LEU A O 1
ATOM 717 N N . LYS A 1 92 ? -10.361 1.831 17.975 1.00 63.81 92 LYS A N 1
ATOM 718 C CA . LYS A 1 92 ? -10.316 1.504 19.405 1.00 63.81 92 LYS A CA 1
ATOM 719 C C . LYS A 1 92 ? -10.070 2.738 20.280 1.00 63.81 92 LYS A C 1
ATOM 721 O O . LYS A 1 92 ? -10.602 2.793 21.384 1.00 63.81 92 LYS A O 1
ATOM 726 N N . SER A 1 93 ? -9.278 3.694 19.798 1.00 56.81 93 SER A N 1
ATOM 727 C CA . SER A 1 93 ? -8.798 4.837 20.595 1.00 56.81 93 SER A CA 1
ATOM 728 C C . SER A 1 93 ? -9.705 6.072 20.537 1.00 56.81 93 SER A C 1
ATOM 730 O O . SER A 1 93 ? -9.525 6.989 21.321 1.00 56.81 93 SER A O 1
ATOM 732 N N . HIS A 1 94 ? -10.693 6.114 19.632 1.00 65.88 94 HIS A N 1
ATOM 733 C CA . HIS A 1 94 ? -11.567 7.281 19.393 1.00 65.88 94 HIS A CA 1
ATOM 734 C C . HIS A 1 94 ? -10.844 8.586 18.991 1.00 65.88 94 HIS A C 1
ATOM 736 O O . HIS A 1 94 ? -11.509 9.601 18.782 1.00 65.88 94 HIS A O 1
ATOM 742 N N . ASP A 1 95 ? -9.524 8.538 18.783 1.00 74.88 95 ASP A N 1
ATOM 743 C CA . ASP A 1 95 ? -8.702 9.684 18.404 1.00 74.88 95 ASP A CA 1
ATOM 744 C C . ASP A 1 95 ? -8.873 10.055 16.919 1.00 74.88 95 ASP A C 1
ATOM 746 O O . ASP A 1 95 ? -8.554 9.248 16.033 1.00 74.88 95 ASP A O 1
ATOM 750 N N . PRO A 1 96 ? -9.335 11.282 16.612 1.00 70.12 96 PRO A N 1
ATOM 751 C CA . PRO A 1 96 ? -9.587 11.720 15.240 1.00 70.12 96 PRO A CA 1
ATOM 752 C C . PRO A 1 96 ? -8.301 11.846 14.409 1.00 70.12 96 PRO A C 1
ATOM 754 O O . PRO A 1 96 ? -8.325 11.583 13.208 1.00 70.12 96 PRO A O 1
ATOM 757 N N . SER A 1 97 ? -7.164 12.164 15.034 1.00 79.38 97 SER A N 1
ATOM 758 C CA . SER A 1 97 ? -5.865 12.282 14.356 1.00 79.38 97 SER A CA 1
ATOM 759 C C . SER A 1 97 ? -5.329 10.936 13.857 1.00 79.38 97 SER A C 1
ATOM 761 O O . SER A 1 97 ? -4.808 10.859 12.747 1.00 79.38 97 SER A O 1
ATOM 763 N N . GLN A 1 98 ? -5.514 9.848 14.617 1.00 73.56 98 GLN A N 1
ATOM 764 C CA . GLN A 1 98 ? -5.117 8.502 14.181 1.00 73.56 98 GLN A CA 1
ATOM 765 C C . GLN A 1 98 ? -5.970 8.014 13.005 1.00 73.56 98 GLN A C 1
ATOM 767 O O . GLN A 1 98 ? -5.464 7.342 12.108 1.00 73.56 98 GLN A O 1
ATOM 772 N N . ARG A 1 99 ? -7.258 8.387 12.984 1.00 79.62 99 ARG A N 1
ATOM 773 C CA . ARG A 1 99 ? -8.153 8.099 11.855 1.00 79.62 99 ARG A CA 1
ATOM 774 C C . ARG A 1 99 ? -7.684 8.849 10.611 1.00 79.62 99 ARG A C 1
ATOM 776 O O . ARG A 1 99 ? -7.497 8.224 9.573 1.00 79.62 99 ARG A O 1
ATOM 783 N N . ALA A 1 100 ? -7.430 10.153 10.726 1.00 82.50 100 ALA A N 1
ATOM 784 C CA . ALA A 1 100 ? -6.980 10.985 9.611 1.00 82.50 100 ALA A CA 1
ATOM 785 C C . ALA A 1 100 ? -5.636 10.515 9.024 1.00 82.50 100 ALA A C 1
ATOM 787 O O . ALA A 1 100 ? -5.521 10.354 7.811 1.00 82.50 100 ALA A O 1
ATOM 788 N N . ASN A 1 101 ? -4.650 10.207 9.871 1.00 83.31 101 ASN A N 1
ATOM 789 C CA . ASN A 1 101 ? -3.335 9.738 9.424 1.00 83.31 101 ASN A CA 1
ATOM 790 C C . ASN A 1 101 ? -3.390 8.334 8.802 1.00 83.31 101 ASN A C 1
ATOM 792 O O . ASN A 1 101 ? -2.731 8.077 7.790 1.00 83.31 101 ASN A O 1
ATOM 796 N N . GLY A 1 102 ? -4.225 7.444 9.348 1.00 84.38 102 GLY A N 1
ATOM 797 C CA . GLY A 1 102 ? -4.479 6.133 8.755 1.00 84.38 102 GLY A CA 1
ATOM 798 C C . GLY A 1 102 ? -5.133 6.236 7.374 1.00 84.38 102 GLY A C 1
ATOM 799 O O . 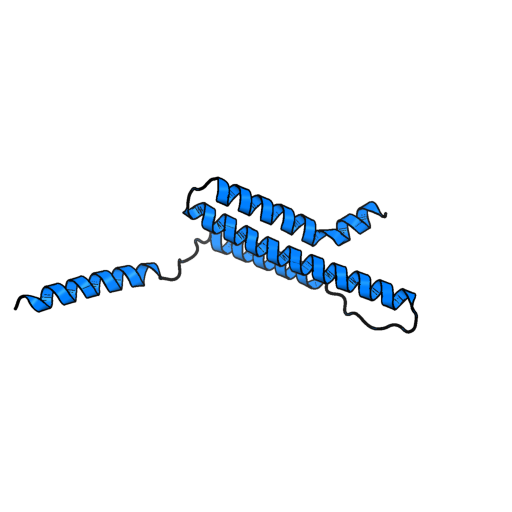GLY A 1 102 ? -4.699 5.560 6.444 1.00 84.38 102 GLY A O 1
ATOM 800 N N . PHE A 1 103 ? -6.114 7.130 7.205 1.00 87.25 103 PHE A N 1
ATOM 801 C CA . PHE A 1 103 ? -6.753 7.388 5.909 1.00 87.25 103 PHE A CA 1
ATOM 802 C C . PHE A 1 103 ? -5.805 8.028 4.889 1.00 87.25 103 PHE A C 1
ATOM 804 O O . PHE A 1 103 ? -5.801 7.611 3.734 1.00 87.25 103 PHE A O 1
ATOM 811 N N . LEU A 1 104 ? -4.970 8.985 5.302 1.00 89.88 104 LEU A N 1
ATOM 812 C CA . LEU A 1 104 ? -3.946 9.579 4.436 1.00 89.88 104 LEU A CA 1
ATOM 813 C C . LEU A 1 104 ? -2.932 8.531 3.962 1.00 89.88 104 LEU A C 1
ATOM 815 O O . LEU A 1 104 ? -2.609 8.479 2.778 1.00 89.88 104 LEU A O 1
ATOM 819 N N . THR A 1 105 ? -2.481 7.659 4.870 1.00 89.56 105 THR A N 1
ATOM 820 C CA . THR A 1 105 ? -1.554 6.565 4.536 1.00 89.56 105 THR A CA 1
ATOM 821 C C . THR A 1 105 ? -2.199 5.579 3.564 1.00 89.56 105 THR A C 1
ATOM 823 O O . THR A 1 105 ? -1.555 5.142 2.614 1.00 89.56 105 THR A O 1
ATOM 826 N N . LEU A 1 106 ? -3.484 5.260 3.758 1.00 88.00 106 LEU A N 1
ATOM 827 C CA . LEU A 1 106 ? -4.235 4.424 2.825 1.00 88.00 106 LEU A CA 1
ATOM 828 C C . LEU A 1 106 ? -4.363 5.054 1.441 1.00 88.00 106 LEU A C 1
ATOM 830 O O . LEU A 1 106 ? -4.097 4.380 0.452 1.00 88.00 106 LEU A O 1
ATOM 834 N N . ALA A 1 107 ? -4.747 6.329 1.363 1.00 89.94 107 ALA A N 1
ATOM 835 C CA . ALA A 1 107 ? -4.886 7.031 0.092 1.00 89.94 107 ALA A CA 1
ATOM 836 C C . ALA A 1 107 ? -3.545 7.104 -0.656 1.00 89.94 107 ALA A C 1
ATOM 838 O O . ALA A 1 107 ? -3.486 6.794 -1.844 1.00 89.94 107 ALA A O 1
ATOM 839 N N . GLY A 1 108 ? -2.457 7.422 0.053 1.00 91.50 108 GLY A N 1
ATOM 840 C CA . GLY A 1 108 ? -1.106 7.402 -0.508 1.00 91.50 108 GLY A CA 1
ATOM 841 C C . GLY A 1 108 ? -0.687 6.007 -0.978 1.00 91.50 108 GLY A C 1
ATOM 842 O O . GLY A 1 108 ? -0.182 5.867 -2.087 1.00 91.50 108 GLY A O 1
ATOM 843 N N . GLY A 1 109 ? -0.961 4.968 -0.182 1.00 91.00 109 GLY A N 1
ATOM 844 C CA . GLY A 1 109 ? -0.695 3.577 -0.551 1.00 91.00 109 GLY A CA 1
ATOM 845 C C . GLY A 1 109 ? -1.410 3.166 -1.838 1.00 91.00 109 GLY A C 1
ATOM 846 O O . GLY A 1 109 ? -0.774 2.604 -2.722 1.00 91.00 109 GLY A O 1
ATOM 847 N N . VAL A 1 110 ? -2.691 3.523 -1.985 1.00 89.81 110 VAL A N 1
ATOM 848 C CA . VAL A 1 110 ? -3.479 3.255 -3.201 1.00 89.81 110 VAL A CA 1
ATOM 849 C C . VAL A 1 110 ? -2.876 3.960 -4.420 1.00 89.81 110 VAL A C 1
ATOM 851 O O . VAL A 1 110 ? -2.652 3.322 -5.445 1.00 89.81 110 VAL A O 1
ATOM 854 N N . ILE A 1 111 ? -2.559 5.253 -4.321 1.00 91.31 111 ILE A N 1
ATOM 855 C CA . ILE A 1 111 ? -1.970 6.002 -5.445 1.00 91.31 111 ILE A CA 1
ATOM 856 C C . ILE A 1 111 ? -0.622 5.392 -5.857 1.00 91.31 111 ILE A C 1
ATOM 858 O O . ILE A 1 111 ? -0.385 5.177 -7.042 1.00 91.31 111 ILE A O 1
ATOM 862 N N . ILE A 1 112 ? 0.233 5.047 -4.889 1.00 91.81 112 ILE A N 1
ATOM 863 C CA . ILE A 1 112 ? 1.543 4.436 -5.154 1.00 91.81 112 ILE A CA 1
ATOM 864 C C . ILE A 1 112 ? 1.389 3.053 -5.804 1.00 91.81 112 ILE A C 1
ATOM 866 O O . ILE A 1 112 ? 2.129 2.737 -6.733 1.00 91.81 112 ILE A O 1
ATOM 870 N N . THR A 1 113 ? 0.415 2.234 -5.380 1.00 88.06 113 THR A N 1
ATOM 871 C CA . THR A 1 113 ? 0.180 0.913 -5.997 1.00 88.06 113 THR A CA 1
ATOM 872 C C . THR A 1 113 ? -0.233 0.969 -7.461 1.00 88.06 113 THR A C 1
ATOM 874 O O . THR A 1 113 ? -0.024 -0.016 -8.163 1.00 88.06 113 THR A O 1
ATOM 877 N N . PHE A 1 114 ? -0.812 2.086 -7.902 1.00 87.06 114 PHE A N 1
ATOM 878 C CA . PHE A 1 114 ? -1.270 2.297 -9.276 1.00 87.06 114 PHE A CA 1
ATOM 879 C C . PHE A 1 114 ? -0.383 3.281 -10.050 1.00 87.06 114 PHE A C 1
ATOM 881 O O . PHE A 1 114 ? -0.772 3.759 -11.111 1.00 87.06 114 PHE A O 1
ATOM 888 N N . ALA A 1 115 ? 0.798 3.627 -9.525 1.00 89.00 115 ALA A N 1
ATOM 889 C CA . ALA A 1 115 ? 1.639 4.666 -10.112 1.00 89.00 115 ALA A CA 1
ATOM 890 C C . ALA A 1 115 ? 2.042 4.359 -11.565 1.00 89.00 115 ALA A C 1
ATOM 892 O O . ALA A 1 115 ? 2.055 5.274 -12.385 1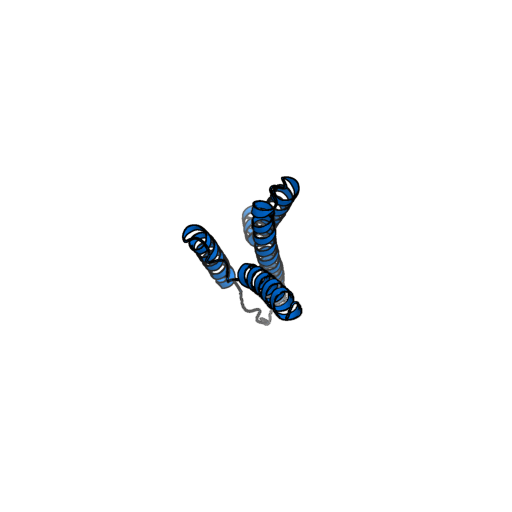.00 89.00 115 ALA A O 1
ATOM 893 N N . LYS A 1 116 ? 2.326 3.088 -11.891 1.00 85.56 116 LYS A N 1
ATOM 894 C CA . LYS A 1 116 ? 2.638 2.670 -13.266 1.00 85.56 116 LYS A CA 1
ATOM 895 C C . LYS A 1 116 ? 1.418 2.833 -14.171 1.00 85.56 116 LYS A C 1
ATOM 897 O O . LYS A 1 116 ? 1.504 3.473 -15.206 1.00 85.56 116 LYS A O 1
ATOM 902 N N . GLU A 1 117 ? 0.272 2.309 -13.749 1.00 86.94 117 GLU A N 1
ATOM 903 C CA . GLU A 1 117 ? -0.972 2.356 -14.513 1.00 86.94 117 GLU A CA 1
ATOM 904 C C . GLU A 1 117 ? -1.432 3.799 -14.775 1.00 86.94 117 GLU A C 1
ATOM 906 O O . GLU A 1 117 ? -1.949 4.097 -15.847 1.00 86.94 117 GLU A O 1
ATOM 911 N N . ILE A 1 118 ? -1.218 4.712 -13.820 1.00 87.12 118 ILE A N 1
ATOM 912 C CA . ILE A 1 118 ? -1.498 6.146 -13.992 1.00 87.12 118 ILE A CA 1
ATOM 913 C C . ILE A 1 118 ? -0.518 6.783 -14.986 1.00 87.12 118 ILE A C 1
ATOM 915 O O . ILE A 1 118 ? -0.930 7.608 -15.799 1.00 87.12 118 ILE A O 1
ATOM 919 N N . LEU A 1 119 ? 0.767 6.422 -14.928 1.00 87.38 119 LEU A N 1
ATOM 920 C CA . LEU A 1 119 ? 1.775 6.934 -15.855 1.00 87.38 119 LEU A CA 1
ATOM 921 C C . LEU A 1 119 ? 1.486 6.487 -17.294 1.00 87.38 119 LEU A C 1
ATOM 923 O O . LEU A 1 119 ? 1.490 7.323 -18.195 1.00 87.38 119 LEU A O 1
ATOM 927 N N . ASP A 1 120 ? 1.163 5.207 -17.481 1.00 86.62 120 ASP A N 1
ATOM 928 C CA . ASP A 1 120 ? 0.798 4.631 -18.777 1.00 86.62 120 ASP A CA 1
ATOM 929 C C . ASP A 1 120 ? -0.494 5.264 -19.329 1.00 86.62 120 ASP A C 1
ATOM 931 O O . ASP A 1 120 ? -0.608 5.489 -20.529 1.00 86.62 120 ASP A O 1
ATOM 935 N N . LEU A 1 121 ? -1.454 5.615 -18.460 1.00 86.94 121 LEU A N 1
ATOM 936 C CA . LEU A 1 121 ? -2.697 6.291 -18.853 1.00 86.94 121 LEU A CA 1
ATOM 937 C C . LEU A 1 121 ? -2.470 7.729 -19.348 1.00 86.94 121 LEU A C 1
ATOM 939 O O . LEU A 1 121 ? -3.209 8.199 -20.207 1.00 86.94 121 LEU A O 1
ATOM 943 N N . ILE A 1 122 ? -1.493 8.443 -18.782 1.00 87.50 122 ILE A N 1
ATOM 944 C CA . ILE A 1 122 ? -1.173 9.831 -19.162 1.00 87.50 122 ILE A CA 1
ATOM 945 C C . ILE A 1 122 ? -0.247 9.879 -20.383 1.00 87.50 122 ILE A C 1
ATOM 947 O O . ILE A 1 122 ? -0.316 10.833 -21.152 1.00 87.50 122 ILE A O 1
ATOM 951 N N . MET A 1 123 ? 0.627 8.883 -20.553 1.00 80.50 123 MET A N 1
ATOM 952 C CA . MET A 1 123 ? 1.490 8.753 -21.735 1.00 80.50 123 MET A CA 1
ATOM 953 C C . MET A 1 123 ? 0.773 8.178 -22.971 1.00 80.50 123 MET A C 1
ATOM 955 O O . MET A 1 123 ? 1.418 8.019 -24.009 1.00 80.50 123 MET A O 1
ATOM 959 N N . VAL A 1 124 ? -0.524 7.866 -22.860 1.00 62.09 124 VAL A N 1
ATOM 960 C CA . VAL A 1 124 ? -1.384 7.408 -23.965 1.00 62.09 124 VAL A CA 1
ATOM 961 C C . VAL A 1 124 ? -1.785 8.539 -24.910 1.00 62.09 124 VAL A C 1
ATOM 963 O O . VAL A 1 124 ? -1.977 9.684 -24.439 1.00 62.09 124 VAL A O 1
#

pLDDT: mean 76.33, std 11.98, range [45.16, 91.81]

Secondary structure (DSSP, 8-state):
--HHHHHHHHHHHHHHHHHTTS-----HHHHHHHHHHHHHHHHHGGG-------SSHHHHHHHHHHHHHHHHHHHHHHHHHHHHHHHHHHHHH--HHHHHHHHHHHHHHHHHHTHHHHHHHH--

Organism: Mediterraneibacter gnavus (NCBI:txid33038)